Protein AF-A0A261EU77-F1 (afdb_monomer_lite)

Foldseek 3Di:
DDPPDPDPPDDDDDLCLLQPQPRDQVVVVVCLPPPLANLLSVLNHPPQDPVNLVSCVVVDHPCSVVSVVVSVVVVVVVVD

InterPro domains:
  IPR057893 Leucine rich repeat variant domain [PF25591] (13-70)

Organism: NCBI:txid686666

Sequence (80 aa):
MSERNPPPPPLALTADIACNPETDPAVLWYIAKELPELRRWIVANPKASPQLLEAISQMGGPGVKDALTVLLDSLDHKHS

Radius of gyration: 15.46 Å; chains: 1; bounding box: 47×28×42 Å

Secondary structure (DSSP, 8-state):
----PPPPPP----HHHHH-TTS-HHHHHHHHHH-GGGHHHHTT-TT--HHHHHHHHHH--TTHHHHHHHHHHHHHHHT-

pLDDT: mean 90.44, std 13.59, range [46.84, 98.5]

Structure (mmCIF, N/CA/C/O backbone):
data_AF-A0A261EU77-F1
#
_entry.id   AF-A0A261EU77-F1
#
loop_
_atom_site.group_PDB
_atom_site.id
_atom_site.type_symbol
_atom_site.label_atom_id
_atom_site.label_alt_id
_atom_site.label_comp_id
_atom_site.label_asym_id
_atom_site.label_entity_id
_atom_site.label_seq_id
_atom_site.pdbx_PDB_ins_code
_atom_site.Cartn_x
_atom_site.Cartn_y
_atom_site.Cartn_z
_atom_site.occupancy
_atom_site.B_iso_or_equiv
_atom_site.auth_seq_id
_atom_site.auth_comp_id
_atom_site.auth_asym_id
_atom_site.auth_atom_id
_atom_site.pdbx_PDB_model_num
ATOM 1 N N . MET A 1 1 ? -28.741 -8.545 -32.360 1.00 46.84 1 MET A N 1
ATOM 2 C CA . MET A 1 1 ? -28.949 -7.952 -31.025 1.00 46.84 1 MET A CA 1
ATOM 3 C C . MET A 1 1 ? -27.572 -7.735 -30.432 1.00 46.84 1 MET A C 1
ATOM 5 O O . MET A 1 1 ? -26.906 -8.719 -30.160 1.00 46.84 1 MET A O 1
ATOM 9 N N . SER A 1 2 ? -27.093 -6.495 -30.358 1.00 60.59 2 SER A N 1
ATOM 10 C CA . SER A 1 2 ? -25.788 -6.207 -29.752 1.00 60.59 2 SER A CA 1
ATOM 11 C C . SER A 1 2 ? -26.014 -5.922 -28.272 1.00 60.59 2 SER A C 1
ATOM 13 O O . SER A 1 2 ? -26.607 -4.896 -27.934 1.00 60.59 2 SER A O 1
ATOM 15 N N . GLU A 1 3 ? -25.607 -6.848 -27.405 1.00 59.25 3 GLU A N 1
ATOM 16 C CA . GLU A 1 3 ? -25.549 -6.626 -25.960 1.00 59.25 3 GLU A CA 1
ATOM 17 C C . GLU A 1 3 ? -24.627 -5.435 -25.688 1.00 59.25 3 GLU A C 1
ATOM 19 O O . GLU A 1 3 ? -23.412 -5.496 -25.869 1.00 59.25 3 GLU A O 1
ATOM 24 N N . ARG A 1 4 ? -25.220 -4.304 -25.298 1.00 66.25 4 ARG A N 1
ATOM 25 C CA . ARG A 1 4 ? -24.468 -3.193 -24.723 1.00 66.25 4 ARG A CA 1
ATOM 26 C C . ARG A 1 4 ? -24.112 -3.608 -23.303 1.00 66.25 4 ARG A C 1
ATOM 28 O O . ARG A 1 4 ? -24.928 -3.434 -22.402 1.00 66.25 4 ARG A O 1
ATOM 35 N N . ASN A 1 5 ? -22.927 -4.185 -23.123 1.00 64.81 5 ASN A N 1
ATOM 36 C CA . ASN A 1 5 ? -22.368 -4.383 -21.791 1.00 64.81 5 ASN A CA 1
ATOM 37 C C . ASN A 1 5 ? -22.340 -3.004 -21.097 1.00 64.81 5 ASN A C 1
ATOM 39 O O . ASN A 1 5 ? -21.873 -2.043 -21.726 1.00 64.81 5 ASN A O 1
ATOM 43 N N . PRO A 1 6 ? -22.896 -2.844 -19.881 1.00 69.69 6 PRO A N 1
ATOM 44 C CA . PRO A 1 6 ? -22.841 -1.566 -19.185 1.00 69.69 6 PRO A CA 1
ATOM 45 C C . PRO A 1 6 ? -21.382 -1.109 -19.048 1.00 69.69 6 PRO A C 1
ATOM 47 O O . PRO A 1 6 ? -20.490 -1.954 -18.916 1.00 69.69 6 PRO A O 1
ATOM 50 N N . PRO A 1 7 ? -21.114 0.211 -19.099 1.00 58.56 7 PRO A N 1
ATOM 51 C CA . PRO A 1 7 ? -19.777 0.704 -18.818 1.00 58.56 7 PRO A CA 1
ATOM 52 C C . PRO A 1 7 ? -19.361 0.184 -17.436 1.00 58.56 7 PRO A C 1
ATOM 54 O O . PRO A 1 7 ? -20.203 0.159 -16.529 1.00 58.56 7 PRO A O 1
ATOM 57 N N . PRO A 1 8 ? -18.104 -0.266 -17.271 1.00 60.03 8 PRO A N 1
ATOM 58 C CA . PRO A 1 8 ? -17.631 -0.711 -15.973 1.00 60.03 8 PRO A CA 1
ATOM 59 C C . PRO A 1 8 ? -17.909 0.395 -14.944 1.00 60.03 8 PRO A C 1
ATOM 61 O O . PRO A 1 8 ? -17.790 1.580 -15.281 1.00 60.03 8 PRO A O 1
ATOM 64 N N . PRO A 1 9 ? -18.336 0.038 -13.719 1.00 61.62 9 PRO A N 1
ATOM 65 C CA . PRO A 1 9 ? -18.585 1.025 -12.677 1.00 61.62 9 PRO A CA 1
ATOM 66 C C . PRO A 1 9 ? -17.345 1.915 -12.493 1.00 61.62 9 PRO A C 1
ATOM 68 O O . PRO A 1 9 ? -16.231 1.459 -12.781 1.00 61.62 9 PRO A O 1
ATOM 71 N N . PRO A 1 10 ? -17.505 3.168 -12.017 1.00 68.00 10 PRO A N 1
ATOM 72 C CA . PRO A 1 10 ? -16.365 4.007 -11.667 1.00 68.00 10 PRO A CA 1
ATOM 73 C C . PRO A 1 10 ? -15.390 3.190 -10.822 1.00 68.00 10 PRO A C 1
ATOM 75 O O . PRO A 1 10 ? -15.821 2.529 -9.876 1.00 68.00 10 PRO A O 1
ATOM 78 N N . LEU A 1 11 ? -14.108 3.192 -11.195 1.00 70.06 11 LEU A N 1
ATOM 79 C CA . LEU A 1 11 ? -13.072 2.435 -10.497 1.00 70.06 11 LEU A CA 1
ATOM 80 C C . LEU A 1 11 ? -13.027 2.884 -9.032 1.00 70.06 11 LEU A C 1
ATOM 82 O O . LEU A 1 11 ? -12.441 3.911 -8.696 1.00 70.06 11 LEU A O 1
ATOM 86 N N . ALA A 1 12 ? -13.683 2.122 -8.161 1.00 84.88 12 ALA A N 1
ATOM 87 C CA . ALA A 1 12 ? -13.566 2.289 -6.728 1.00 84.88 12 ALA A CA 1
ATOM 88 C C . ALA A 1 12 ? -12.177 1.800 -6.320 1.00 84.88 12 ALA A C 1
ATOM 90 O O . ALA A 1 12 ? -11.795 0.678 -6.651 1.00 84.88 12 ALA A O 1
ATOM 91 N N . LEU A 1 13 ? -11.417 2.633 -5.611 1.00 92.75 13 LEU A N 1
ATOM 92 C CA . LEU A 1 13 ? -10.139 2.216 -5.044 1.00 92.75 13 LEU A CA 1
ATOM 93 C C . LEU A 1 13 ? -10.417 1.256 -3.883 1.00 92.75 13 LEU A C 1
ATOM 95 O O . LEU A 1 13 ? -11.084 1.617 -2.916 1.00 92.75 13 LEU A O 1
ATOM 99 N N . THR A 1 14 ? -9.937 0.021 -4.007 1.00 95.81 14 THR A N 1
ATOM 100 C CA . THR A 1 14 ? -10.158 -1.072 -3.048 1.00 95.81 14 THR A CA 1
ATOM 101 C C . THR A 1 14 ? -8.836 -1.666 -2.572 1.00 95.81 14 THR A C 1
ATOM 103 O O . THR A 1 14 ? -7.767 -1.334 -3.087 1.00 95.81 14 THR A O 1
ATOM 106 N N . ALA A 1 15 ? -8.910 -2.578 -1.597 1.00 96.75 15 ALA A N 1
ATOM 107 C CA . ALA A 1 15 ? -7.769 -3.387 -1.179 1.00 96.75 15 ALA A CA 1
ATOM 108 C C . ALA A 1 15 ? -7.163 -4.169 -2.357 1.00 96.75 15 ALA A C 1
ATOM 110 O O . ALA A 1 15 ? -5.946 -4.142 -2.520 1.00 96.75 15 ALA A O 1
ATOM 111 N N . ASP A 1 16 ? -8.001 -4.777 -3.208 1.00 96.44 16 ASP A N 1
ATOM 112 C CA . ASP A 1 16 ? -7.552 -5.496 -4.405 1.00 96.44 16 ASP A CA 1
ATOM 113 C C . ASP A 1 16 ? -6.758 -4.590 -5.348 1.00 96.44 16 ASP A C 1
ATOM 115 O O . ASP A 1 16 ? -5.682 -4.968 -5.791 1.00 96.44 16 ASP A O 1
ATOM 119 N N . ILE A 1 17 ? -7.224 -3.362 -5.610 1.00 95.88 17 ILE A N 1
ATOM 120 C CA . ILE A 1 17 ? -6.455 -2.406 -6.425 1.00 95.88 17 ILE A CA 1
ATOM 121 C C . ILE A 1 17 ? -5.153 -2.016 -5.719 1.00 95.88 17 ILE A C 1
ATOM 123 O O . ILE A 1 17 ? -4.099 -1.960 -6.349 1.00 95.88 17 ILE A O 1
ATOM 127 N N . ALA A 1 18 ? -5.199 -1.754 -4.414 1.00 97.56 18 ALA A N 1
ATOM 128 C CA . ALA A 1 18 ? -4.028 -1.334 -3.656 1.00 97.56 18 ALA A CA 1
ATOM 129 C C . ALA A 1 18 ? -2.906 -2.388 -3.656 1.00 97.56 18 ALA A C 1
ATOM 131 O O . ALA A 1 18 ? -1.744 -1.991 -3.672 1.00 97.56 18 ALA A O 1
ATOM 132 N N . CYS A 1 19 ? -3.218 -3.690 -3.690 1.00 97.50 19 CYS A N 1
ATOM 133 C CA . CYS A 1 19 ? -2.221 -4.768 -3.750 1.00 97.50 19 CYS A CA 1
ATOM 134 C C . CYS A 1 19 ? -1.974 -5.348 -5.160 1.00 97.50 19 CYS A C 1
ATOM 136 O O . CYS A 1 19 ? -1.039 -6.132 -5.330 1.00 97.50 19 CYS A O 1
ATOM 138 N N . ASN A 1 20 ? -2.761 -4.968 -6.173 1.00 97.12 20 ASN A N 1
ATOM 139 C CA . ASN A 1 20 ? -2.642 -5.518 -7.525 1.00 97.12 20 ASN A CA 1
ATOM 140 C C . ASN A 1 20 ? -1.311 -5.103 -8.206 1.00 97.12 20 ASN A C 1
ATOM 142 O O . ASN A 1 20 ? -0.998 -3.908 -8.266 1.00 97.12 20 ASN A O 1
ATOM 146 N N . PRO A 1 21 ? -0.535 -6.059 -8.763 1.00 96.81 21 PRO A N 1
ATOM 147 C CA . PRO A 1 21 ? 0.730 -5.791 -9.461 1.00 96.81 21 PRO A CA 1
ATOM 148 C C . PRO A 1 21 ? 0.614 -4.945 -10.742 1.00 96.81 21 PRO A C 1
ATOM 150 O O . PRO A 1 21 ? 1.630 -4.448 -11.235 1.00 96.81 21 PRO A O 1
ATOM 153 N N . GLU A 1 22 ? -0.585 -4.802 -11.304 1.00 96.38 22 GLU A N 1
ATOM 154 C CA . GLU A 1 22 ? -0.870 -3.988 -12.491 1.00 96.38 22 GLU A CA 1
ATOM 155 C C . GLU A 1 22 ? -1.250 -2.542 -12.142 1.00 96.38 22 GLU A C 1
ATOM 157 O O . GLU A 1 22 ? -1.389 -1.706 -13.035 1.00 96.38 22 GLU A O 1
ATOM 162 N N . THR A 1 23 ? -1.404 -2.221 -10.855 1.00 95.81 23 THR A N 1
ATOM 163 C CA . THR A 1 23 ? -1.776 -0.874 -10.420 1.00 95.81 23 THR A CA 1
ATOM 164 C C . THR A 1 23 ? -0.642 0.114 -10.668 1.00 95.81 23 THR A C 1
ATOM 166 O O . THR A 1 23 ? 0.502 -0.097 -10.261 1.00 95.81 23 THR A O 1
ATOM 169 N N . ASP A 1 24 ? -0.977 1.227 -11.322 1.00 96.62 24 ASP A N 1
ATOM 170 C CA . ASP A 1 24 ? -0.020 2.282 -11.635 1.00 96.62 24 ASP A CA 1
ATOM 171 C C . ASP A 1 24 ? 0.564 2.916 -10.351 1.00 96.62 24 ASP A C 1
ATOM 173 O O . ASP A 1 24 ? -0.190 3.226 -9.419 1.00 96.62 24 ASP A O 1
ATOM 177 N N . PRO A 1 25 ? 1.886 3.170 -10.280 1.00 97.50 25 PRO A N 1
ATOM 178 C CA . PRO A 1 25 ? 2.505 3.805 -9.118 1.00 97.50 25 PRO A CA 1
ATOM 179 C C . PRO A 1 25 ? 1.877 5.146 -8.706 1.00 97.50 25 PRO A C 1
ATOM 181 O O . PRO A 1 25 ? 1.818 5.446 -7.513 1.00 97.50 25 PRO A O 1
ATOM 184 N N . ALA A 1 26 ? 1.382 5.956 -9.647 1.00 97.12 26 ALA A N 1
ATOM 185 C CA . ALA A 1 26 ? 0.697 7.211 -9.341 1.00 97.12 26 ALA A CA 1
ATOM 186 C C . ALA A 1 26 ? -0.626 6.972 -8.596 1.00 97.12 26 ALA A C 1
ATOM 188 O O . ALA A 1 26 ? -0.962 7.727 -7.680 1.00 97.12 26 ALA A O 1
ATOM 189 N N . VAL A 1 27 ? -1.342 5.892 -8.928 1.00 96.94 27 VAL A N 1
ATOM 190 C CA . VAL A 1 27 ? -2.547 5.475 -8.198 1.00 96.94 27 VAL A CA 1
ATOM 191 C C . VAL A 1 27 ? -2.178 5.028 -6.786 1.00 96.94 27 VAL A C 1
ATOM 193 O O . VAL A 1 27 ? -2.856 5.412 -5.836 1.00 96.94 27 VAL A O 1
ATOM 196 N N . LEU A 1 28 ? -1.073 4.299 -6.609 1.00 98.31 28 LEU A N 1
ATOM 197 C CA . LEU A 1 28 ? -0.604 3.913 -5.273 1.00 98.31 28 LEU A CA 1
ATOM 198 C C . LEU A 1 28 ? -0.254 5.134 -4.410 1.00 98.31 28 LEU A C 1
ATOM 200 O O . LEU A 1 28 ? -0.639 5.190 -3.242 1.00 98.31 28 LEU A O 1
ATOM 204 N N . TRP A 1 29 ? 0.402 6.147 -4.982 1.00 98.25 29 TRP A N 1
ATOM 205 C CA . TRP A 1 29 ? 0.651 7.418 -4.293 1.00 98.25 29 TRP A CA 1
ATOM 206 C C . TRP A 1 29 ? -0.637 8.154 -3.925 1.00 98.25 29 TRP A C 1
ATOM 208 O O . TRP A 1 29 ? -0.713 8.745 -2.846 1.00 98.25 29 TRP A O 1
ATOM 218 N N . TYR A 1 30 ? -1.645 8.121 -4.797 1.00 97.88 30 TYR A N 1
ATOM 219 C CA . TYR A 1 30 ? -2.952 8.702 -4.508 1.00 97.88 30 TYR A CA 1
ATOM 220 C C . TYR A 1 30 ? -3.643 7.974 -3.346 1.00 97.88 30 TYR A C 1
ATOM 222 O O . TYR A 1 30 ? -4.047 8.618 -2.381 1.00 97.88 30 TYR A O 1
ATOM 230 N N . ILE A 1 31 ? -3.688 6.636 -3.372 1.00 97.44 31 ILE A N 1
ATOM 231 C CA . ILE A 1 31 ? -4.232 5.826 -2.269 1.00 97.44 31 ILE A CA 1
ATOM 232 C C . ILE A 1 31 ? -3.484 6.135 -0.966 1.00 97.44 31 ILE A C 1
ATOM 234 O O . ILE A 1 31 ? -4.112 6.347 0.070 1.00 97.44 31 ILE A O 1
ATOM 238 N N . ALA A 1 32 ? -2.150 6.214 -1.007 1.00 98.06 32 ALA A N 1
ATOM 239 C CA . ALA A 1 32 ? -1.350 6.510 0.175 1.00 98.06 32 ALA A CA 1
ATOM 240 C C . ALA A 1 32 ? -1.706 7.867 0.800 1.00 98.06 32 ALA A C 1
ATOM 242 O O . ALA A 1 32 ? -1.764 7.982 2.024 1.00 98.06 32 ALA A O 1
ATOM 243 N N . LYS A 1 33 ? -1.992 8.886 -0.010 1.00 97.88 33 LYS A N 1
ATOM 244 C CA . LYS A 1 33 ? -2.358 10.219 0.485 1.00 97.88 33 LYS A CA 1
ATOM 245 C C . LYS A 1 33 ? -3.790 10.275 0.993 1.00 97.88 33 LYS A C 1
ATOM 247 O O . LYS A 1 33 ? -4.005 10.666 2.139 1.00 97.88 33 LYS A O 1
ATOM 252 N N . GLU A 1 34 ? -4.729 9.794 0.192 1.00 97.31 34 GLU A N 1
ATOM 253 C CA . GLU A 1 34 ? -6.151 10.072 0.391 1.00 97.31 34 GLU A CA 1
ATOM 254 C C . GLU A 1 34 ? -6.889 8.992 1.191 1.00 97.31 34 GLU A C 1
ATOM 256 O O . GLU A 1 34 ? -7.933 9.271 1.777 1.00 97.31 34 GLU A O 1
ATOM 261 N N . LEU A 1 35 ? -6.371 7.758 1.249 1.00 97.19 35 LEU A N 1
ATOM 262 C CA . LEU A 1 35 ? -7.100 6.601 1.783 1.00 97.19 35 LEU A CA 1
ATOM 263 C C . LEU A 1 35 ? -6.287 5.857 2.863 1.00 97.19 35 LEU A C 1
ATOM 265 O O . LEU A 1 35 ? -5.727 4.790 2.592 1.00 97.19 35 LEU A O 1
ATOM 269 N N . PRO A 1 36 ? -6.243 6.373 4.112 1.00 97.56 36 PRO A N 1
ATOM 270 C CA . PRO A 1 36 ? -5.509 5.755 5.222 1.00 97.56 36 PRO A CA 1
ATOM 271 C C . PRO A 1 36 ? -5.820 4.273 5.449 1.00 97.56 36 PRO A C 1
ATOM 273 O O . PRO A 1 36 ? -4.905 3.487 5.687 1.00 97.56 36 PRO A O 1
ATOM 276 N N . GLU A 1 37 ? -7.091 3.888 5.310 1.00 97.94 37 GLU A N 1
ATOM 277 C CA . GLU A 1 37 ? -7.580 2.510 5.477 1.00 97.94 37 GLU A CA 1
ATOM 278 C C . GLU A 1 37 ? -6.984 1.527 4.459 1.00 97.94 37 GLU A C 1
ATOM 280 O O . GLU A 1 37 ? -6.920 0.321 4.708 1.00 97.94 37 GLU A O 1
ATOM 285 N N . LEU A 1 38 ? -6.533 2.026 3.303 1.00 98.12 38 LEU A N 1
ATOM 286 C CA . LEU A 1 38 ? -5.998 1.186 2.235 1.00 98.12 38 LEU A CA 1
ATOM 287 C C . LEU A 1 38 ? -4.472 1.064 2.243 1.00 98.12 38 LEU A C 1
ATOM 289 O O . LEU A 1 38 ? -3.933 0.156 1.608 1.00 98.12 38 LEU A O 1
ATOM 293 N N . ARG A 1 39 ? -3.762 1.924 2.982 1.00 98.38 39 ARG A N 1
ATOM 294 C CA . ARG A 1 39 ? -2.287 1.974 2.997 1.00 98.38 39 ARG A CA 1
ATOM 295 C C . ARG A 1 39 ? -1.641 0.634 3.326 1.00 98.38 39 ARG A C 1
ATOM 297 O O . ARG A 1 39 ? -0.649 0.270 2.703 1.00 98.38 39 ARG A O 1
ATOM 304 N N . ARG A 1 40 ? -2.220 -0.124 4.264 1.00 98.50 40 ARG A N 1
ATOM 305 C CA . ARG A 1 40 ? -1.688 -1.436 4.666 1.00 98.50 40 ARG A CA 1
ATOM 306 C C . ARG A 1 40 ? -1.620 -2.431 3.503 1.00 98.50 40 ARG A C 1
ATOM 308 O O . ARG A 1 40 ? -0.752 -3.291 3.492 1.00 98.50 4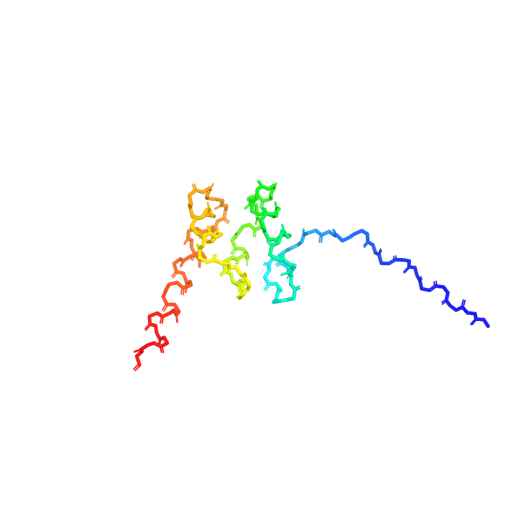0 ARG A O 1
ATOM 315 N N . TRP A 1 41 ? -2.515 -2.310 2.521 1.00 98.38 41 TRP A N 1
ATOM 316 C CA . TRP A 1 41 ? -2.562 -3.205 1.364 1.00 98.38 41 TRP A CA 1
ATOM 317 C C . TRP A 1 41 ? -1.516 -2.840 0.307 1.00 98.38 41 TRP A C 1
ATOM 319 O O . TRP A 1 41 ? -1.027 -3.731 -0.381 1.00 98.38 41 TRP A O 1
ATOM 329 N N . ILE A 1 42 ? -1.106 -1.566 0.234 1.00 98.44 42 ILE A N 1
ATOM 330 C CA . ILE A 1 42 ? -0.006 -1.119 -0.639 1.00 98.44 42 ILE A CA 1
ATOM 331 C C . ILE A 1 42 ? 1.309 -1.804 -0.252 1.00 98.44 42 ILE A C 1
ATOM 333 O O . ILE A 1 42 ? 2.125 -2.081 -1.122 1.00 98.44 42 ILE A O 1
ATOM 337 N N . VAL A 1 43 ? 1.508 -2.126 1.031 1.00 98.06 43 VAL A N 1
ATOM 338 C CA . VAL A 1 43 ? 2.719 -2.814 1.513 1.00 98.06 43 VAL A CA 1
ATOM 339 C C . VAL A 1 43 ? 2.938 -4.159 0.810 1.00 98.06 43 VAL A C 1
ATOM 341 O O . VAL A 1 43 ? 4.075 -4.551 0.568 1.00 98.06 43 VAL A O 1
ATOM 344 N N . ALA A 1 44 ? 1.855 -4.845 0.436 1.00 96.50 44 ALA A N 1
ATOM 345 C CA . ALA A 1 44 ? 1.912 -6.104 -0.301 1.00 96.50 44 ALA A CA 1
ATOM 346 C C . ALA A 1 44 ? 2.043 -5.918 -1.826 1.00 96.50 44 ALA A C 1
ATOM 348 O O . ALA A 1 44 ? 2.170 -6.904 -2.551 1.00 96.50 44 ALA A O 1
ATOM 349 N N . ASN A 1 45 ? 1.988 -4.683 -2.334 1.00 98.00 45 ASN A N 1
ATOM 350 C CA . ASN A 1 45 ? 2.037 -4.416 -3.764 1.00 98.00 45 ASN A CA 1
ATOM 351 C C . ASN A 1 45 ? 3.486 -4.456 -4.283 1.00 98.00 45 ASN A C 1
ATOM 353 O O . ASN A 1 45 ? 4.301 -3.631 -3.867 1.00 98.00 45 ASN A O 1
ATOM 357 N N . PRO A 1 46 ? 3.826 -5.318 -5.257 1.00 95.88 46 PRO A N 1
ATOM 358 C CA . PRO A 1 46 ? 5.187 -5.399 -5.794 1.00 95.88 46 PRO A CA 1
ATOM 359 C C . PRO A 1 46 ? 5.62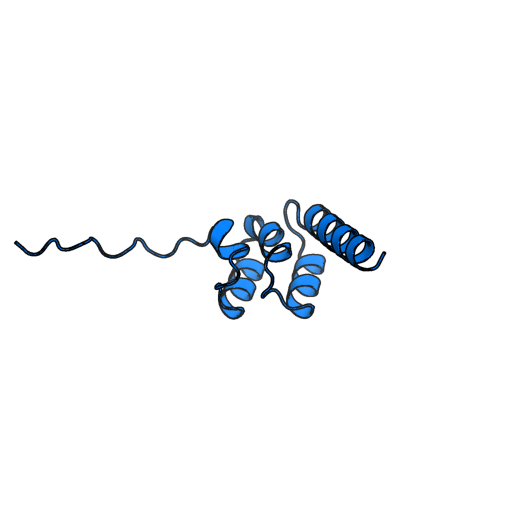1 -4.160 -6.597 1.00 95.88 46 PRO A C 1
ATOM 361 O O . PRO A 1 46 ? 6.808 -3.998 -6.876 1.00 95.88 46 PRO A O 1
ATOM 364 N N . LYS A 1 47 ? 4.687 -3.285 -6.994 1.00 97.56 47 LYS A N 1
ATOM 365 C CA . LYS A 1 47 ? 4.979 -1.984 -7.618 1.00 97.56 47 LYS A C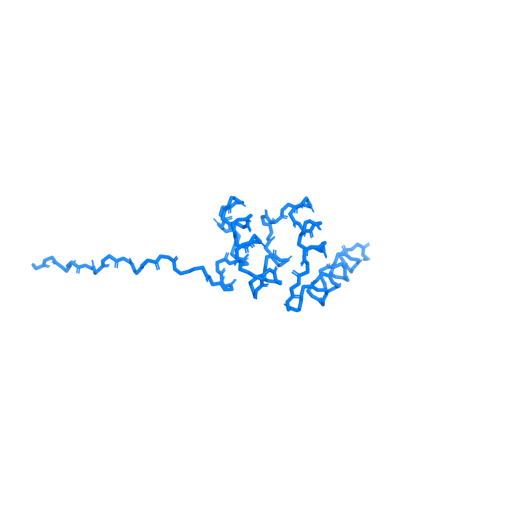A 1
ATOM 366 C C . LYS A 1 47 ? 5.208 -0.870 -6.599 1.00 97.56 47 LYS A C 1
ATOM 368 O O . LYS A 1 47 ? 5.604 0.226 -7.002 1.00 97.56 47 LYS A O 1
ATOM 373 N N . ALA A 1 48 ? 4.978 -1.114 -5.308 1.00 97.62 48 ALA A N 1
ATOM 374 C CA . ALA A 1 48 ? 5.273 -0.130 -4.281 1.00 97.62 48 ALA A CA 1
ATOM 375 C C . ALA A 1 48 ? 6.787 0.096 -4.201 1.00 97.62 48 ALA A C 1
ATOM 377 O O . ALA A 1 48 ? 7.564 -0.810 -3.904 1.00 97.62 48 ALA A O 1
ATOM 378 N N . SER A 1 49 ? 7.217 1.322 -4.494 1.00 97.69 49 SER A N 1
ATOM 379 C CA . SER A 1 49 ? 8.629 1.680 -4.413 1.00 97.69 49 SER A CA 1
ATOM 380 C C . SER A 1 49 ? 9.081 1.798 -2.951 1.00 97.69 49 SER A C 1
ATOM 382 O O . SER A 1 49 ? 8.261 2.098 -2.079 1.00 97.69 49 SER A O 1
ATOM 384 N N . PRO A 1 50 ? 10.389 1.666 -2.663 1.00 96.81 50 PRO A N 1
ATOM 385 C CA . PRO A 1 50 ? 10.911 1.887 -1.313 1.00 96.81 50 PRO A CA 1
ATOM 386 C C . PRO A 1 50 ? 10.525 3.257 -0.736 1.00 96.81 50 PRO A C 1
ATOM 388 O O . PRO A 1 50 ? 10.124 3.348 0.417 1.00 96.81 50 PRO A O 1
ATOM 391 N N . GLN A 1 51 ? 10.555 4.306 -1.565 1.00 98.31 51 GLN A N 1
ATOM 392 C CA . GLN A 1 51 ? 10.156 5.668 -1.181 1.00 98.31 51 GLN A CA 1
ATOM 393 C C . GLN A 1 51 ? 8.674 5.752 -0.790 1.00 98.31 51 GLN A C 1
ATOM 395 O O . GLN A 1 51 ? 8.312 6.475 0.135 1.00 98.31 51 GLN A O 1
ATOM 400 N N . LEU A 1 52 ? 7.806 5.014 -1.488 1.00 98.50 52 LEU A N 1
ATOM 401 C CA . LEU A 1 52 ? 6.386 4.952 -1.153 1.00 98.50 52 LEU A CA 1
ATOM 402 C C . LEU A 1 52 ? 6.157 4.195 0.161 1.00 98.50 52 LEU A C 1
ATOM 404 O O . LEU A 1 52 ? 5.378 4.650 0.996 1.00 98.50 52 LEU A O 1
ATOM 408 N N . LEU A 1 53 ? 6.843 3.069 0.368 1.00 98.25 53 LEU A N 1
ATOM 409 C CA . LEU A 1 53 ? 6.752 2.300 1.613 1.00 98.25 53 LEU A CA 1
ATOM 410 C C . LEU A 1 53 ? 7.269 3.101 2.815 1.00 98.25 53 LEU A C 1
ATOM 412 O O . LEU A 1 53 ? 6.648 3.085 3.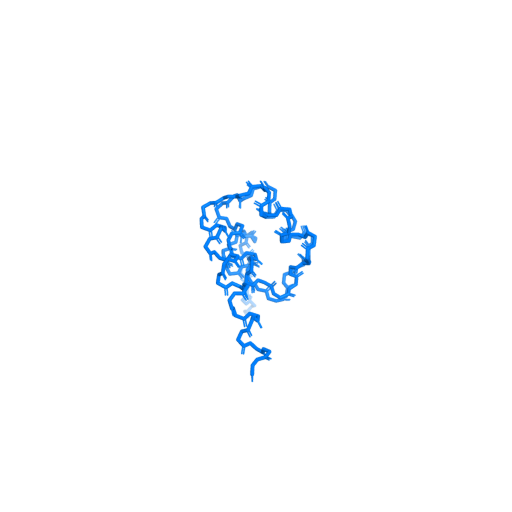878 1.00 98.25 53 LEU A O 1
ATOM 416 N N . GLU A 1 54 ? 8.353 3.856 2.636 1.00 98.19 54 GLU A N 1
ATOM 417 C CA . GLU A 1 54 ? 8.868 4.783 3.645 1.00 98.19 54 GLU A CA 1
ATOM 418 C C . GLU A 1 54 ? 7.845 5.877 3.969 1.00 98.19 54 GLU A C 1
ATOM 420 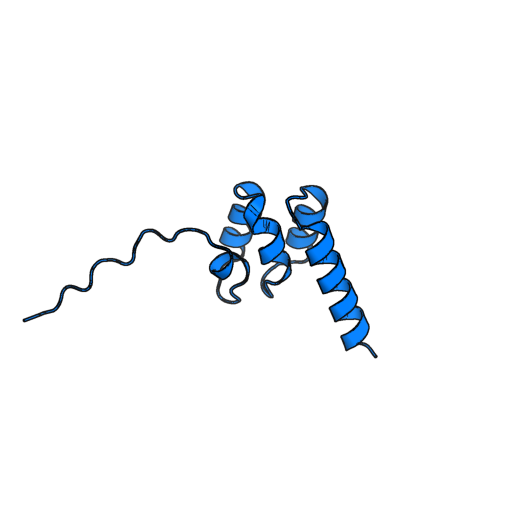O O . GLU A 1 54 ? 7.528 6.095 5.139 1.00 98.19 54 GLU A O 1
ATOM 425 N N . ALA A 1 55 ? 7.257 6.510 2.948 1.00 98.25 55 ALA A N 1
ATOM 426 C CA . ALA A 1 55 ? 6.212 7.510 3.149 1.00 98.25 55 ALA A CA 1
ATOM 427 C C . ALA A 1 55 ? 5.011 6.933 3.918 1.00 98.25 55 ALA A C 1
ATOM 429 O O . ALA A 1 55 ? 4.537 7.546 4.873 1.00 98.25 55 ALA A O 1
ATOM 430 N N . ILE A 1 56 ? 4.553 5.730 3.560 1.00 97.94 56 ILE A N 1
ATOM 431 C CA . ILE A 1 56 ? 3.465 5.030 4.256 1.00 97.94 56 ILE A CA 1
ATOM 432 C C . ILE A 1 56 ? 3.830 4.736 5.716 1.00 97.94 56 ILE A C 1
ATOM 434 O O . ILE A 1 56 ? 2.988 4.922 6.594 1.00 97.94 56 ILE A O 1
ATOM 438 N N . SER A 1 57 ? 5.072 4.330 5.990 1.00 97.94 57 SER A N 1
ATOM 439 C CA . SER A 1 57 ? 5.568 4.101 7.352 1.00 97.94 57 SER A CA 1
ATOM 440 C C . SER A 1 57 ? 5.471 5.365 8.216 1.00 97.94 57 SER A C 1
ATOM 442 O O . SER A 1 57 ? 4.986 5.304 9.346 1.00 97.94 57 SER A O 1
ATOM 444 N N . GLN A 1 58 ? 5.839 6.526 7.662 1.00 98.06 58 GLN A N 1
ATOM 445 C CA . GLN A 1 58 ? 5.753 7.812 8.367 1.00 98.06 58 GLN A CA 1
ATOM 446 C C . GLN A 1 58 ? 4.310 8.303 8.535 1.00 98.06 58 GLN A C 1
ATOM 448 O O . GLN A 1 58 ? 3.939 8.817 9.588 1.00 98.06 58 GLN A O 1
ATOM 453 N N . MET A 1 59 ? 3.481 8.150 7.501 1.00 97.75 59 MET A N 1
ATOM 454 C CA . MET A 1 59 ? 2.081 8.588 7.521 1.00 97.75 59 MET A CA 1
ATOM 455 C C . MET A 1 59 ? 1.195 7.696 8.398 1.00 97.75 59 MET A C 1
ATOM 457 O O . MET A 1 59 ? 0.139 8.137 8.859 1.00 97.75 59 MET A O 1
ATOM 461 N N . GLY A 1 60 ? 1.595 6.439 8.600 1.00 96.31 60 GLY A N 1
ATOM 462 C CA . GLY A 1 60 ? 0.846 5.448 9.356 1.00 96.31 60 GLY A CA 1
ATOM 463 C C . GLY A 1 60 ? -0.527 5.140 8.753 1.00 96.31 60 GLY A C 1
ATOM 464 O O . GLY A 1 60 ? -0.821 5.424 7.591 1.00 96.31 60 GLY A O 1
ATOM 465 N N . GLY A 1 61 ? -1.392 4.537 9.560 1.00 96.19 61 GLY A N 1
ATOM 466 C CA . GLY A 1 61 ? -2.733 4.101 9.175 1.00 96.19 61 GLY A CA 1
ATOM 467 C C . GLY A 1 61 ? -3.070 2.749 9.807 1.00 96.19 61 GLY A C 1
ATOM 468 O O . GLY A 1 61 ? -2.169 2.068 10.314 1.00 96.19 61 GLY A O 1
ATOM 469 N N . PRO A 1 62 ? -4.347 2.341 9.799 1.00 98.19 62 PRO A N 1
ATOM 470 C CA . PRO A 1 62 ? -4.756 1.084 10.416 1.00 98.19 62 PRO A CA 1
ATOM 471 C C . PRO A 1 62 ? -4.019 -0.121 9.816 1.00 98.19 62 PRO A C 1
ATOM 473 O O . PRO A 1 62 ? -4.086 -0.389 8.618 1.00 98.19 62 PRO A O 1
ATOM 476 N N . GLY A 1 63 ? -3.282 -0.850 10.659 1.00 97.69 63 GLY A N 1
ATOM 477 C CA . GLY A 1 63 ? -2.545 -2.059 10.275 1.00 97.69 63 GLY A CA 1
ATOM 478 C C . GLY A 1 63 ? -1.302 -1.842 9.403 1.00 97.69 63 GLY A C 1
ATOM 479 O O . GLY A 1 63 ? -0.714 -2.825 8.963 1.00 97.69 63 GLY A O 1
ATOM 480 N N . VAL A 1 64 ? -0.873 -0.598 9.147 1.00 98.00 64 VAL A N 1
ATOM 481 C CA . VAL A 1 64 ? 0.337 -0.320 8.343 1.00 98.00 64 VAL A CA 1
ATOM 482 C C . VAL A 1 64 ? 1.590 -0.897 8.997 1.00 98.00 64 VAL A C 1
ATOM 484 O O . VAL A 1 64 ? 2.394 -1.537 8.326 1.00 98.00 64 VAL A O 1
ATOM 487 N N . LYS A 1 65 ? 1.741 -0.699 10.312 1.00 97.75 65 LYS A N 1
ATOM 488 C CA . LYS A 1 65 ? 2.896 -1.201 11.063 1.00 97.75 65 LYS A CA 1
ATOM 489 C C . LYS A 1 65 ? 2.996 -2.725 10.971 1.00 97.75 65 LYS A C 1
ATOM 491 O O . LYS A 1 65 ? 4.054 -3.234 10.628 1.00 97.75 65 LYS A O 1
ATOM 496 N N . ASP A 1 66 ? 1.890 -3.422 11.214 1.00 98.19 66 ASP A N 1
ATOM 497 C CA . ASP A 1 66 ? 1.852 -4.887 11.175 1.00 98.19 66 ASP A CA 1
ATOM 498 C C . ASP A 1 66 ? 2.156 -5.412 9.767 1.00 98.19 66 ASP A C 1
ATOM 500 O O . ASP A 1 66 ? 2.944 -6.340 9.608 1.00 98.19 66 ASP A O 1
ATOM 504 N N . ALA A 1 67 ? 1.595 -4.778 8.731 1.00 97.62 67 ALA A N 1
ATOM 505 C CA . ALA A 1 67 ? 1.872 -5.141 7.345 1.00 97.62 67 ALA A CA 1
ATOM 506 C C . ALA A 1 67 ? 3.358 -4.967 6.982 1.00 97.62 67 ALA A C 1
ATOM 508 O O . ALA A 1 67 ? 3.932 -5.834 6.324 1.00 97.62 67 ALA A O 1
ATOM 509 N N . LEU A 1 68 ? 3.994 -3.875 7.427 1.00 97.31 68 LEU A N 1
ATOM 510 C CA . LEU A 1 68 ? 5.425 -3.642 7.209 1.00 97.31 68 LEU A CA 1
ATOM 511 C C . LEU A 1 68 ? 6.286 -4.667 7.950 1.00 97.31 68 LEU A C 1
ATOM 513 O O . LEU A 1 68 ? 7.238 -5.173 7.365 1.00 97.31 68 LEU A O 1
ATOM 517 N N . THR A 1 69 ? 5.945 -5.015 9.193 1.00 97.50 69 THR A N 1
ATOM 518 C CA . THR A 1 69 ? 6.643 -6.076 9.935 1.00 97.50 69 THR A CA 1
ATOM 519 C C . THR A 1 69 ? 6.591 -7.401 9.177 1.00 97.50 69 THR A C 1
ATOM 521 O O . THR A 1 69 ? 7.636 -7.990 8.928 1.00 97.50 69 THR A O 1
ATOM 524 N N . VAL A 1 70 ? 5.411 -7.817 8.706 1.00 96.38 70 VAL A N 1
ATOM 525 C CA . VAL A 1 70 ? 5.264 -9.059 7.926 1.00 96.38 70 VAL A CA 1
ATOM 526 C C . VAL A 1 70 ? 6.081 -9.026 6.630 1.00 96.38 70 VAL A C 1
ATOM 528 O O . VAL A 1 70 ? 6.677 -10.038 6.253 1.00 96.38 70 VAL A O 1
ATOM 531 N N . LEU A 1 71 ? 6.122 -7.882 5.936 1.00 94.38 71 LEU A N 1
ATOM 532 C CA . LEU A 1 71 ? 6.941 -7.724 4.733 1.00 94.38 71 LEU A CA 1
ATOM 533 C C . LEU A 1 71 ? 8.428 -7.919 5.048 1.00 94.38 71 LEU A C 1
ATOM 535 O O . LEU A 1 71 ? 9.093 -8.680 4.350 1.00 94.38 71 LEU A O 1
ATOM 539 N N . LEU A 1 72 ? 8.935 -7.247 6.083 1.00 93.31 72 LEU A N 1
ATOM 540 C CA . LEU A 1 72 ? 10.339 -7.323 6.488 1.00 93.31 72 LEU A CA 1
ATOM 541 C C . LEU A 1 72 ? 10.718 -8.746 6.908 1.00 93.31 72 LEU A C 1
ATOM 543 O O . LEU A 1 72 ? 11.678 -9.292 6.367 1.00 93.31 72 LEU A O 1
ATOM 547 N N . ASP A 1 73 ? 9.897 -9.385 7.744 1.00 94.50 73 ASP A N 1
ATOM 548 C CA . ASP A 1 73 ? 10.091 -10.784 8.131 1.00 94.50 73 ASP A CA 1
ATOM 549 C C . ASP A 1 73 ? 10.162 -11.680 6.881 1.00 94.50 73 ASP A C 1
ATOM 551 O O . ASP A 1 73 ? 11.044 -12.526 6.752 1.00 94.50 73 ASP A O 1
ATOM 555 N N . SER A 1 74 ? 9.274 -11.470 5.904 1.00 90.19 74 SER A N 1
ATOM 556 C CA . SER A 1 74 ? 9.255 -12.253 4.660 1.00 90.19 74 SER A CA 1
ATOM 557 C C . SER A 1 74 ? 10.505 -12.058 3.793 1.00 90.19 74 SER A C 1
ATOM 559 O O . SER A 1 74 ? 10.872 -12.967 3.042 1.00 90.19 74 SER A O 1
ATOM 561 N N . LEU A 1 75 ? 11.149 -10.888 3.856 1.00 88.69 75 LEU A N 1
ATOM 562 C CA . LEU A 1 75 ? 12.411 -10.626 3.160 1.00 88.69 75 LEU A CA 1
ATOM 563 C C . LEU A 1 75 ? 13.566 -11.360 3.843 1.00 88.69 75 LEU A C 1
ATOM 565 O O . LEU A 1 75 ? 14.334 -12.028 3.152 1.00 88.69 75 LEU A O 1
ATOM 569 N N . ASP A 1 76 ? 13.635 -11.332 5.173 1.00 88.56 76 ASP A N 1
ATOM 570 C CA . ASP A 1 76 ? 14.688 -12.013 5.937 1.00 88.56 76 ASP A CA 1
ATOM 571 C C . ASP A 1 76 ? 14.682 -13.534 5.697 1.00 88.56 76 ASP A C 1
ATOM 573 O O . ASP A 1 76 ? 15.732 -14.153 5.498 1.00 88.56 76 ASP A O 1
ATOM 577 N N . HIS A 1 77 ? 13.495 -14.141 5.595 1.00 80.06 77 HIS A N 1
ATOM 578 C CA . HIS A 1 77 ? 13.354 -15.574 5.309 1.00 80.06 77 HIS A CA 1
ATOM 579 C C . HIS A 1 77 ? 13.714 -15.956 3.864 1.00 80.06 77 HIS A C 1
ATOM 581 O O . HIS A 1 77 ? 14.056 -17.107 3.608 1.00 80.06 77 HIS A O 1
ATOM 587 N N . LYS A 1 78 ? 13.659 -15.026 2.900 1.00 72.75 78 LYS A N 1
ATOM 588 C CA . LYS A 1 78 ? 14.060 -15.288 1.501 1.00 72.75 78 LYS A CA 1
ATOM 589 C C . LYS A 1 78 ? 15.578 -15.331 1.307 1.00 72.75 78 LYS A C 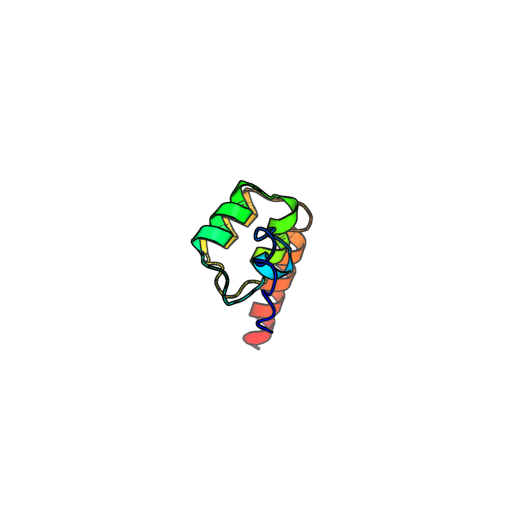1
ATOM 591 O O . LYS A 1 78 ? 16.031 -15.761 0.248 1.00 72.75 78 LYS A O 1
ATOM 596 N N . HIS A 1 79 ? 16.339 -14.870 2.295 1.00 58.56 79 HIS A N 1
ATOM 597 C CA . HIS A 1 79 ? 17.799 -14.807 2.260 1.00 58.56 79 HIS A CA 1
ATOM 598 C C . HIS A 1 79 ? 18.489 -15.908 3.088 1.00 58.56 79 HIS A C 1
ATOM 600 O O . HIS A 1 79 ? 19.716 -15.888 3.191 1.00 58.56 79 HIS A O 1
ATOM 606 N N . SER A 1 80 ? 17.723 -16.853 3.647 1.00 54.81 80 SER A N 1
ATOM 607 C CA . SER A 1 80 ? 18.212 -18.042 4.372 1.00 54.81 80 SER A CA 1
ATOM 608 C C . SER A 1 80 ? 18.197 -19.288 3.490 1.00 54.81 80 SER A C 1
ATOM 610 O O . SER A 1 80 ? 19.111 -20.126 3.652 1.00 54.81 80 SER A O 1
#